Protein AF-A0A950TQR9-F1 (afdb_monomer_lite)

Secondary structure (DSSP, 8-state):
-HHHHHHHHHHHHHHHTT-SEEEEEE-PBPSSS-B--HHHHHHHHH-SSEEEEEE-

Sequence (56 aa):
KTSADAERAMVKEAKSGNYDLVVMGVKMRPGNKVFFGQSAAAIADRSPVSVLFVNS

Radius of gyration: 11.69 Å; chains: 1; bounding box: 25×18×33 Å

Foldseek 3Di:
DPLVVVLVVVQVCLVPVVHQEDEDEFEWDDDPDTDGDPSLVSNCVRHPHYYHYDYD

pLDDT: mean 87.79, std 9.28, range [51.41, 96.25]

Structure (mmCIF, N/CA/C/O backbone):
data_AF-A0A950TQR9-F1
#
_entry.id   AF-A0A950TQR9-F1
#
loop_
_atom_site.group_PDB
_atom_site.id
_atom_site.type_symbol
_atom_site.label_atom_id
_atom_site.label_alt_id
_atom_site.label_comp_id
_atom_site.label_asym_id
_atom_site.label_entity_id
_atom_site.label_seq_id
_atom_site.pdbx_PDB_ins_code
_atom_site.Cartn_x
_atom_site.Cartn_y
_atom_site.Cartn_z
_atom_site.occupancy
_atom_site.B_iso_or_equiv
_atom_site.a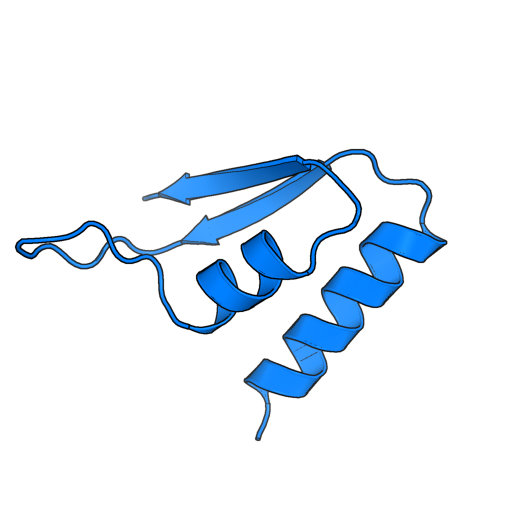uth_seq_id
_atom_site.auth_comp_id
_atom_site.auth_asym_id
_atom_site.auth_atom_id
_atom_site.pdbx_PDB_model_num
ATOM 1 N N . LYS A 1 1 ? 16.907 -6.552 4.288 1.00 51.41 1 LYS A N 1
ATOM 2 C CA . LYS A 1 1 ? 15.986 -6.643 5.452 1.00 51.41 1 LYS A CA 1
ATOM 3 C C . LYS A 1 1 ? 15.002 -5.466 5.526 1.00 51.41 1 LYS A C 1
ATOM 5 O O . LYS A 1 1 ? 13.978 -5.600 6.161 1.00 51.41 1 LYS A O 1
ATOM 10 N N . THR A 1 2 ? 15.264 -4.362 4.822 1.00 61.66 2 THR A N 1
ATOM 11 C CA . THR A 1 2 ? 14.599 -3.060 4.999 1.00 61.66 2 THR A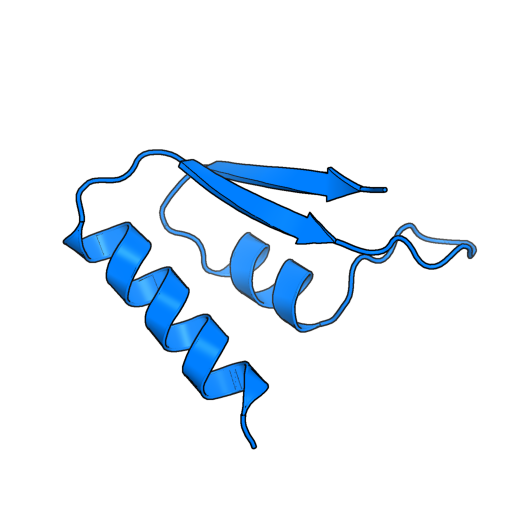 CA 1
ATOM 12 C C . THR A 1 2 ? 13.217 -2.902 4.340 1.00 61.66 2 THR A C 1
ATOM 14 O O . THR A 1 2 ? 12.448 -2.054 4.775 1.00 61.66 2 THR A O 1
ATOM 17 N N . SER A 1 3 ? 12.864 -3.680 3.306 1.00 68.69 3 SER A N 1
ATOM 18 C CA . SER A 1 3 ? 11.608 -3.457 2.559 1.00 68.69 3 SER A CA 1
ATOM 19 C C . SER A 1 3 ? 10.363 -3.987 3.278 1.00 68.69 3 SER A C 1
ATOM 21 O O . SER A 1 3 ? 9.346 -3.306 3.314 1.00 68.69 3 SER A O 1
ATOM 23 N N . ALA A 1 4 ? 10.454 -5.159 3.914 1.00 80.19 4 ALA A N 1
ATOM 24 C CA . ALA A 1 4 ? 9.317 -5.792 4.587 1.00 80.19 4 ALA A CA 1
ATOM 25 C C . ALA A 1 4 ? 8.847 -5.013 5.829 1.00 80.19 4 ALA A C 1
ATOM 27 O O . ALA A 1 4 ? 7.652 -4.967 6.122 1.00 80.19 4 ALA A O 1
ATOM 28 N N . ASP A 1 5 ? 9.782 -4.388 6.547 1.00 89.25 5 ASP A N 1
ATOM 29 C CA . ASP A 1 5 ? 9.458 -3.548 7.702 1.00 89.25 5 ASP A CA 1
ATOM 30 C C . ASP A 1 5 ? 8.783 -2.244 7.256 1.00 89.25 5 ASP A C 1
ATOM 32 O O . ASP A 1 5 ? 7.799 -1.823 7.865 1.00 89.25 5 ASP A O 1
ATOM 36 N N . ALA A 1 6 ? 9.235 -1.657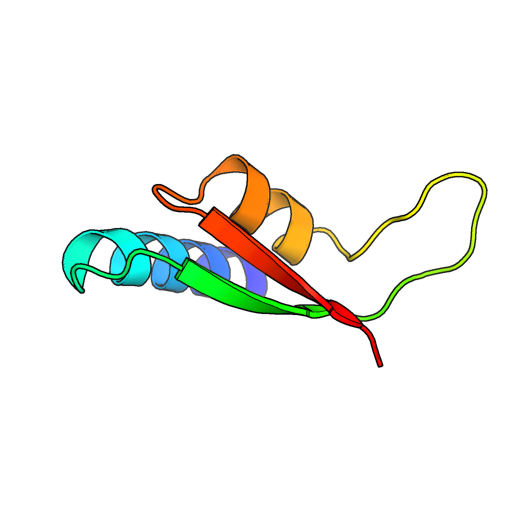 6.141 1.00 88.50 6 ALA A N 1
ATOM 37 C CA . ALA A 1 6 ? 8.602 -0.485 5.541 1.00 88.50 6 ALA A CA 1
ATOM 38 C C . ALA A 1 6 ? 7.173 -0.788 5.054 1.00 88.50 6 ALA A C 1
ATOM 40 O O . ALA A 1 6 ? 6.250 -0.041 5.365 1.00 88.50 6 ALA A O 1
ATOM 41 N N . GLU A 1 7 ? 6.962 -1.918 4.373 1.00 91.75 7 GLU A N 1
ATOM 42 C CA . GLU A 1 7 ? 5.631 -2.374 3.939 1.00 91.75 7 GLU A CA 1
ATOM 43 C C . GLU A 1 7 ? 4.664 -2.511 5.126 1.00 91.75 7 GLU A C 1
ATOM 45 O O . GLU A 1 7 ? 3.531 -2.031 5.079 1.00 91.75 7 GLU A O 1
ATOM 50 N N . ARG A 1 8 ? 5.116 -3.131 6.225 1.00 93.12 8 ARG A N 1
ATOM 51 C CA . ARG A 1 8 ? 4.311 -3.275 7.448 1.00 93.12 8 ARG A CA 1
ATOM 52 C C . ARG A 1 8 ? 3.998 -1.931 8.094 1.00 93.12 8 ARG A C 1
ATOM 54 O O . ARG A 1 8 ? 2.876 -1.746 8.561 1.00 93.12 8 ARG A O 1
ATOM 61 N N . ALA A 1 9 ? 4.964 -1.017 8.127 1.00 93.88 9 ALA A N 1
ATOM 62 C CA . ALA A 1 9 ? 4.760 0.323 8.662 1.00 93.88 9 ALA A CA 1
ATOM 63 C C . ALA A 1 9 ? 3.729 1.102 7.835 1.00 93.88 9 ALA A C 1
ATOM 65 O O . ALA A 1 9 ? 2.815 1.676 8.417 1.00 93.88 9 ALA A O 1
ATOM 66 N N . MET A 1 10 ? 3.804 1.043 6.502 1.00 92.25 10 MET A N 1
ATOM 67 C CA . MET A 1 10 ? 2.838 1.702 5.615 1.00 92.25 10 MET A CA 1
ATOM 68 C C . MET A 1 10 ? 1.420 1.157 5.793 1.00 92.25 10 MET A C 1
ATOM 70 O O . MET A 1 10 ? 0.482 1.935 5.931 1.00 92.25 10 MET A O 1
ATOM 74 N N . VAL A 1 11 ? 1.250 -0.168 5.842 1.00 93.25 11 VAL A N 1
ATOM 75 C CA . VAL A 1 11 ? -0.071 -0.788 6.057 1.00 93.25 11 VAL A CA 1
ATOM 76 C C . VAL A 1 11 ? -0.626 -0.444 7.441 1.00 93.25 11 VAL A C 1
ATOM 78 O O . VAL A 1 11 ? -1.819 -0.174 7.582 1.00 93.25 11 VAL A O 1
ATOM 81 N N . LYS A 1 12 ? 0.231 -0.432 8.472 1.00 94.62 12 LYS A N 1
ATOM 82 C CA . LYS A 1 12 ? -0.161 -0.020 9.823 1.00 94.62 12 LYS A CA 1
ATOM 83 C C . LYS A 1 12 ? -0.630 1.433 9.829 1.00 94.62 12 LYS A C 1
ATOM 85 O O . LYS A 1 12 ? -1.696 1.696 10.373 1.00 94.62 12 LYS A O 1
ATOM 90 N N . GLU A 1 13 ? 0.132 2.325 9.206 1.00 94.75 13 GLU A N 1
ATOM 91 C CA . GLU A 1 13 ? -0.174 3.753 9.146 1.00 94.75 13 GLU A CA 1
ATOM 92 C C . GLU A 1 13 ? -1.461 4.027 8.364 1.00 94.75 13 GLU A C 1
ATOM 94 O O . GLU A 1 13 ? -2.333 4.732 8.858 1.00 94.75 13 GLU A O 1
ATOM 99 N N . ALA A 1 14 ? -1.645 3.385 7.205 1.00 93.69 14 ALA A N 1
ATOM 100 C CA . ALA A 1 14 ? -2.885 3.466 6.431 1.00 93.69 14 ALA A CA 1
ATOM 101 C C . ALA A 1 14 ? -4.111 3.074 7.275 1.00 93.69 14 ALA A C 1
ATOM 103 O O . ALA A 1 14 ? -5.160 3.705 7.185 1.00 93.69 14 ALA A O 1
ATOM 104 N N . LYS A 1 15 ? -3.961 2.063 8.141 1.00 91.75 15 LYS A N 1
ATOM 105 C CA . LYS A 1 15 ? -5.023 1.607 9.042 1.00 91.75 15 LYS A CA 1
ATOM 106 C C . LYS A 1 15 ? -5.258 2.547 10.229 1.00 91.75 15 LYS A C 1
ATOM 108 O O . LYS A 1 15 ? -6.406 2.732 10.619 1.00 91.75 15 LYS A O 1
ATOM 113 N N . SER A 1 16 ? -4.206 3.074 10.857 1.00 93.88 16 SER A N 1
ATOM 114 C CA . SER A 1 16 ? -4.334 3.890 12.076 1.00 93.88 16 SER A CA 1
ATOM 115 C C . SER A 1 16 ? -4.604 5.366 11.809 1.00 93.88 16 SER A C 1
ATOM 117 O O . SER A 1 16 ? -5.202 6.023 12.654 1.00 93.88 16 SER A O 1
ATOM 119 N N . GLY A 1 17 ? -4.164 5.884 10.664 1.00 90.81 17 GLY A N 1
ATOM 120 C CA . GLY A 1 17 ? -4.238 7.303 10.321 1.00 90.81 17 GLY A CA 1
ATOM 121 C C . GLY A 1 17 ? -5.563 7.756 9.707 1.00 90.81 17 GLY A C 1
ATOM 122 O O . GLY A 1 17 ? -5.689 8.930 9.378 1.00 90.81 17 GLY A O 1
ATOM 123 N N . ASN A 1 18 ? -6.548 6.858 9.561 1.00 89.12 18 ASN A N 1
ATOM 124 C CA . ASN A 1 18 ? -7.838 7.138 8.914 1.00 89.12 18 ASN A CA 1
ATOM 125 C C . ASN A 1 18 ? -7.676 7.715 7.492 1.00 89.12 18 ASN A C 1
ATOM 127 O O . ASN A 1 18 ? -8.315 8.700 7.124 1.00 89.12 18 ASN A O 1
ATOM 131 N N . TYR A 1 19 ? -6.770 7.116 6.717 1.00 94.81 19 TYR A N 1
ATOM 132 C CA . TYR A 1 19 ? -6.540 7.457 5.317 1.00 94.81 19 TYR A CA 1
ATOM 133 C C . TYR A 1 19 ? -7.372 6.558 4.412 1.00 94.81 19 TYR A C 1
ATOM 135 O O . TYR A 1 19 ? -7.387 5.352 4.621 1.00 94.81 19 TYR A O 1
ATOM 143 N N . ASP A 1 20 ? -7.955 7.118 3.353 1.00 95.12 20 ASP A N 1
ATOM 144 C CA . ASP A 1 20 ? -8.736 6.357 2.364 1.00 95.12 20 ASP A CA 1
ATOM 145 C C . ASP A 1 20 ? -7.925 5.953 1.119 1.00 95.12 20 ASP A C 1
ATOM 147 O O . ASP A 1 20 ? -8.407 5.204 0.261 1.00 95.12 20 ASP A O 1
ATOM 151 N N . LEU A 1 21 ? -6.692 6.460 0.993 1.00 96.12 21 LEU A N 1
ATOM 152 C CA . LEU A 1 21 ? -5.856 6.270 -0.189 1.00 96.12 21 LEU A CA 1
ATOM 153 C C . LEU A 1 21 ? -4.367 6.195 0.157 1.00 96.12 21 LEU A C 1
ATOM 155 O O . LEU A 1 21 ? -3.809 7.096 0.781 1.00 96.12 21 LEU A O 1
ATOM 159 N N . VAL A 1 22 ? -3.705 5.156 -0.348 1.00 94.94 22 VAL A N 1
ATOM 160 C CA . VAL A 1 22 ? -2.244 5.055 -0.401 1.00 94.94 22 VAL A CA 1
ATOM 161 C C . VAL A 1 22 ? -1.774 5.417 -1.807 1.00 94.94 22 VAL A C 1
ATOM 163 O O . VAL A 1 22 ? -2.212 4.816 -2.787 1.00 94.94 22 VAL A O 1
ATOM 166 N N . VAL A 1 23 ? -0.847 6.371 -1.915 1.00 94.94 23 VAL A N 1
ATOM 167 C CA . VAL A 1 23 ? -0.205 6.736 -3.187 1.00 94.94 23 VAL A CA 1
ATOM 168 C C . VAL A 1 23 ? 1.230 6.230 -3.180 1.00 94.94 23 VAL A C 1
ATOM 170 O O . VAL A 1 23 ? 2.005 6.567 -2.286 1.00 94.94 23 VAL A O 1
ATOM 173 N N . MET A 1 24 ? 1.596 5.427 -4.179 1.00 92.44 24 MET A N 1
ATOM 174 C CA . MET A 1 24 ? 2.936 4.858 -4.284 1.00 92.44 24 MET A CA 1
ATOM 175 C C . MET A 1 24 ? 3.550 5.146 -5.652 1.00 92.44 24 MET A C 1
ATOM 177 O O . MET A 1 24 ? 3.020 4.750 -6.692 1.00 92.44 24 MET A O 1
ATOM 181 N N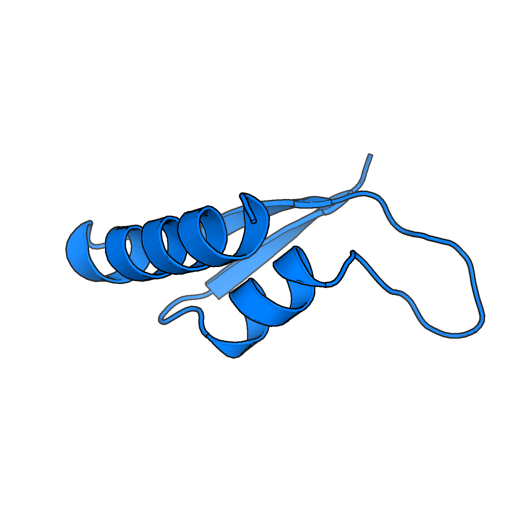 . GLY A 1 25 ? 4.705 5.812 -5.629 1.00 91.69 25 GLY A N 1
ATOM 182 C CA . GLY A 1 25 ? 5.574 5.924 -6.793 1.00 91.69 25 GLY A CA 1
ATOM 183 C C . GLY A 1 25 ? 6.162 4.559 -7.136 1.00 91.69 25 GLY A C 1
ATOM 184 O O . GLY A 1 25 ? 6.745 3.892 -6.279 1.00 91.69 25 GLY A O 1
ATOM 185 N N . VAL A 1 26 ? 6.006 4.135 -8.384 1.00 90.75 26 VAL A N 1
ATOM 186 C CA . VAL A 1 26 ? 6.503 2.851 -8.878 1.00 90.75 26 VAL A CA 1
ATOM 187 C C . VAL A 1 26 ? 7.311 3.047 -10.148 1.00 90.75 26 VAL A C 1
ATOM 189 O O . VAL A 1 26 ? 7.127 4.014 -10.880 1.00 90.75 26 VAL A O 1
ATOM 192 N N . LYS A 1 27 ? 8.202 2.095 -10.425 1.00 86.81 27 LYS A N 1
ATOM 193 C CA . LYS A 1 27 ? 8.890 2.006 -11.711 1.00 86.81 27 LYS A CA 1
ATOM 194 C C . LYS A 1 27 ? 8.432 0.749 -12.420 1.00 86.81 27 LYS A C 1
ATOM 196 O O . LYS A 1 27 ? 8.731 -0.362 -11.977 1.00 86.81 27 LYS A O 1
ATOM 201 N N . MET A 1 28 ? 7.706 0.926 -13.515 1.00 82.62 28 MET A N 1
ATOM 202 C CA . MET A 1 28 ? 7.263 -0.180 -14.346 1.00 82.62 28 MET A CA 1
ATOM 203 C C . MET A 1 28 ? 8.474 -0.862 -14.983 1.00 82.62 28 MET A C 1
ATOM 205 O O . MET A 1 28 ? 9.332 -0.207 -15.580 1.00 82.62 28 MET A O 1
ATOM 209 N N . ARG A 1 29 ? 8.545 -2.191 -14.871 1.00 78.00 29 ARG A N 1
ATOM 210 C CA . ARG A 1 29 ? 9.517 -2.978 -15.633 1.00 78.00 29 ARG A CA 1
ATOM 211 C C . ARG A 1 29 ? 8.827 -3.573 -16.863 1.00 78.00 29 ARG A C 1
ATOM 213 O O . ARG A 1 29 ? 7.881 -4.339 -16.683 1.00 78.00 29 ARG A O 1
ATOM 220 N N . PRO A 1 30 ? 9.250 -3.209 -18.088 1.00 70.69 30 PRO A N 1
ATOM 221 C CA . PRO A 1 30 ? 8.642 -3.736 -19.303 1.00 70.69 30 PRO A CA 1
ATOM 222 C C . PRO A 1 30 ? 8.869 -5.253 -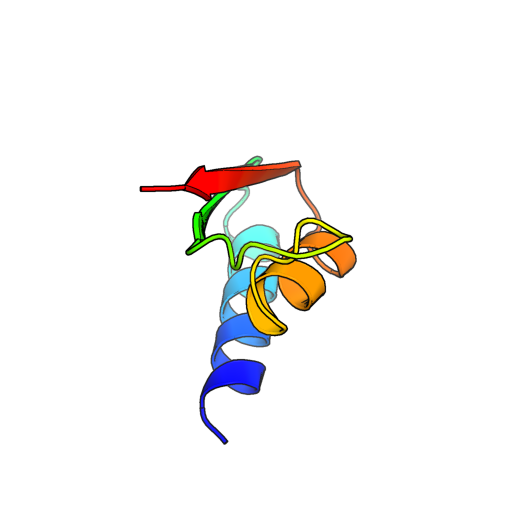19.418 1.00 70.69 30 PRO A C 1
ATOM 224 O O . PRO A 1 30 ? 9.937 -5.759 -19.075 1.00 70.69 30 PRO A O 1
ATOM 227 N N . GLY A 1 31 ? 7.845 -5.970 -19.883 1.00 75.50 31 GLY A N 1
ATOM 228 C CA . GLY A 1 31 ? 7.811 -7.426 -20.040 1.00 75.50 31 GLY A CA 1
ATOM 229 C C . GLY A 1 31 ? 6.394 -7.914 -20.371 1.00 75.50 31 GLY A C 1
ATOM 230 O O . GLY A 1 31 ? 5.473 -7.110 -20.479 1.00 75.50 31 GLY A O 1
ATOM 231 N N . ASN A 1 32 ? 6.195 -9.231 -20.495 1.00 73.69 32 ASN A N 1
ATOM 232 C CA . ASN A 1 32 ? 4.892 -9.822 -20.864 1.00 73.69 32 ASN A CA 1
ATOM 233 C C . ASN A 1 32 ? 3.776 -9.589 -19.826 1.00 73.69 32 ASN A C 1
ATOM 235 O O . ASN A 1 32 ? 2.604 -9.817 -20.116 1.00 73.69 32 ASN A O 1
ATOM 239 N N . LYS A 1 33 ? 4.130 -9.165 -18.607 1.00 76.00 33 LYS A N 1
ATOM 240 C CA . LYS A 1 33 ? 3.198 -8.720 -17.570 1.00 76.00 33 LYS A CA 1
ATOM 241 C C . LYS A 1 33 ? 3.730 -7.444 -16.941 1.00 76.00 33 LYS A C 1
ATOM 243 O O . LYS A 1 33 ? 4.915 -7.356 -16.624 1.00 76.00 33 LYS A O 1
ATOM 248 N N . VAL A 1 34 ? 2.835 -6.486 -16.731 1.00 76.25 34 VAL A N 1
ATOM 249 C CA . VAL A 1 34 ? 3.141 -5.261 -15.998 1.00 76.25 34 VAL A CA 1
ATOM 250 C C . VAL A 1 34 ? 3.448 -5.630 -14.547 1.00 76.25 34 VAL A C 1
ATOM 252 O O . VAL A 1 34 ? 2.614 -6.216 -13.859 1.00 76.25 34 VAL A O 1
ATOM 255 N N . PHE A 1 35 ? 4.662 -5.314 -14.095 1.00 80.06 35 PHE A N 1
ATOM 256 C CA . PHE A 1 35 ? 5.109 -5.564 -12.728 1.00 80.06 35 PHE A CA 1
ATOM 257 C C . PHE A 1 35 ? 5.789 -4.321 -12.149 1.00 80.06 35 PHE A C 1
ATOM 259 O O . PHE A 1 35 ? 6.705 -3.755 -12.752 1.00 80.06 35 PHE A O 1
ATOM 266 N N . PHE A 1 36 ? 5.344 -3.922 -10.957 1.00 83.12 36 PHE A N 1
ATOM 267 C CA . PHE A 1 36 ? 5.756 -2.691 -10.272 1.00 83.12 36 PHE A CA 1
ATOM 268 C C . PHE A 1 36 ? 6.709 -2.930 -9.088 1.00 83.12 36 PHE A C 1
ATOM 270 O O . PHE A 1 36 ? 7.060 -1.998 -8.369 1.00 83.12 36 PHE A O 1
ATOM 277 N N . GLY A 1 37 ? 7.157 -4.174 -8.891 1.00 85.62 37 GLY A N 1
ATOM 278 C CA . GLY A 1 37 ? 8.030 -4.569 -7.786 1.00 85.62 37 GLY A CA 1
ATOM 279 C C . GLY A 1 37 ? 7.300 -5.329 -6.676 1.00 85.62 37 GLY A C 1
ATOM 280 O O . GLY A 1 37 ? 6.081 -5.256 -6.539 1.00 85.62 37 GLY A O 1
ATOM 281 N N . GLN A 1 38 ? 8.072 -6.073 -5.878 1.00 87.88 38 GLN A N 1
ATOM 282 C CA . GLN A 1 38 ? 7.546 -6.937 -4.813 1.00 87.88 38 GLN A CA 1
ATOM 283 C C . GLN A 1 38 ? 6.837 -6.133 -3.717 1.00 87.88 38 GLN A C 1
ATOM 285 O O . GLN A 1 38 ? 5.764 -6.522 -3.274 1.00 87.88 38 GLN A O 1
ATOM 290 N N . SER A 1 39 ? 7.383 -4.975 -3.338 1.00 89.19 39 SER A N 1
ATOM 291 C CA . SER A 1 39 ? 6.778 -4.125 -2.308 1.00 89.19 39 SER A CA 1
ATOM 292 C C . SER A 1 39 ? 5.471 -3.476 -2.763 1.00 89.19 39 SER A C 1
ATOM 294 O O . SER A 1 39 ? 4.528 -3.416 -1.984 1.00 89.19 39 SER A O 1
ATOM 296 N N . ALA A 1 40 ? 5.380 -3.046 -4.027 1.00 90.19 40 ALA A N 1
ATOM 297 C CA . ALA A 1 40 ? 4.140 -2.502 -4.580 1.00 90.19 40 ALA A CA 1
ATOM 298 C C . ALA A 1 40 ? 3.029 -3.563 -4.598 1.00 90.19 40 ALA A C 1
ATOM 300 O O . ALA A 1 40 ? 1.915 -3.288 -4.163 1.00 90.19 40 ALA A O 1
ATOM 301 N N . ALA A 1 41 ? 3.356 -4.790 -5.018 1.00 89.50 41 ALA A N 1
ATOM 302 C CA . ALA A 1 41 ? 2.425 -5.915 -4.962 1.00 89.50 41 ALA A CA 1
ATOM 303 C C . ALA A 1 41 ? 1.994 -6.226 -3.518 1.00 89.50 41 ALA A C 1
ATOM 305 O O . ALA A 1 41 ? 0.805 -6.286 -3.231 1.00 89.50 41 ALA A O 1
ATOM 306 N N . ALA A 1 42 ? 2.946 -6.325 -2.585 1.00 92.19 42 ALA A N 1
ATOM 307 C CA . ALA A 1 42 ? 2.649 -6.615 -1.184 1.00 92.19 42 ALA A CA 1
ATOM 308 C C . ALA A 1 42 ? 1.782 -5.538 -0.510 1.00 92.19 42 ALA A C 1
ATOM 310 O O . ALA A 1 42 ? 0.949 -5.870 0.333 1.00 92.19 42 ALA A O 1
ATOM 311 N N . ILE A 1 43 ? 1.969 -4.261 -0.862 1.00 93.19 43 ILE A N 1
ATOM 312 C CA . ILE A 1 43 ? 1.128 -3.163 -0.370 1.00 93.19 43 ILE A CA 1
ATOM 313 C C . ILE A 1 43 ? -0.262 -3.233 -1.000 1.00 93.19 43 ILE A C 1
ATOM 315 O O . ILE A 1 43 ? -1.232 -3.142 -0.258 1.00 93.19 43 ILE A O 1
ATOM 319 N N . ALA A 1 44 ? -0.386 -3.450 -2.314 1.00 92.19 44 ALA A N 1
ATOM 320 C CA . ALA A 1 44 ? -1.696 -3.627 -2.950 1.00 92.19 44 ALA A CA 1
ATOM 321 C C . ALA A 1 44 ? -2.492 -4.785 -2.335 1.00 92.19 44 ALA A C 1
ATOM 323 O O . ALA A 1 44 ? -3.672 -4.619 -2.047 1.00 92.19 44 ALA A O 1
ATOM 324 N N . ASP A 1 45 ? -1.838 -5.917 -2.071 1.00 93.12 45 ASP A N 1
ATOM 325 C CA . ASP A 1 45 ? -2.494 -7.105 -1.517 1.00 93.12 45 ASP A CA 1
ATOM 326 C C . ASP A 1 45 ? -2.939 -6.926 -0.057 1.00 93.12 45 ASP A C 1
ATOM 328 O O . ASP A 1 45 ? -3.878 -7.581 0.395 1.00 93.12 45 ASP A O 1
ATOM 332 N N . ARG A 1 46 ? -2.240 -6.087 0.718 1.00 94.50 46 ARG A N 1
ATOM 333 C CA . ARG A 1 46 ? -2.449 -5.950 2.173 1.00 94.50 46 ARG A CA 1
ATOM 334 C C . ARG A 1 46 ? -3.081 -4.628 2.589 1.00 94.50 46 ARG A C 1
ATOM 336 O O . ARG A 1 46 ? -3.385 -4.466 3.772 1.00 94.50 46 ARG A O 1
ATOM 343 N N . SER A 1 47 ? -3.212 -3.675 1.670 1.00 94.06 47 SER A N 1
ATOM 344 C CA . SER A 1 47 ? -3.734 -2.351 1.985 1.00 94.06 47 SER A CA 1
ATOM 345 C C . SER A 1 47 ? -5.185 -2.461 2.458 1.00 94.06 47 SER A C 1
ATOM 347 O O . SER A 1 47 ? -5.997 -3.105 1.794 1.00 94.06 47 SER A O 1
ATOM 349 N N . PRO A 1 48 ? -5.544 -1.827 3.588 1.00 94.12 48 PRO A N 1
ATOM 350 C CA . PRO A 1 48 ? -6.930 -1.769 4.040 1.00 94.12 48 PRO A CA 1
ATOM 351 C C . PRO A 1 48 ? -7.779 -0.801 3.203 1.00 94.12 48 PRO A C 1
ATOM 353 O O . PRO A 1 48 ? -8.997 -0.787 3.351 1.00 94.12 48 PRO A O 1
ATOM 356 N N . VAL A 1 49 ? -7.140 0.019 2.361 1.00 95.56 49 VAL A N 1
ATOM 357 C CA . VAL A 1 49 ? -7.768 1.080 1.566 1.00 95.56 49 VAL A CA 1
ATOM 358 C C . VAL A 1 49 ? -7.251 1.094 0.131 1.00 95.56 49 VAL A C 1
ATOM 360 O O . VAL A 1 49 ? -6.339 0.342 -0.223 1.00 95.56 49 VAL A O 1
ATOM 363 N N . SER A 1 50 ? -7.832 1.956 -0.704 1.00 96.25 50 SER A N 1
ATOM 364 C CA . SER A 1 50 ? -7.473 2.068 -2.119 1.00 96.25 50 SER A CA 1
ATOM 365 C C . SER A 1 50 ? -5.984 2.375 -2.305 1.00 96.25 50 SER A C 1
ATOM 367 O O . SER A 1 50 ? -5.380 3.099 -1.510 1.00 96.25 50 SER A O 1
ATOM 369 N N . VAL A 1 51 ? -5.388 1.846 -3.378 1.00 95.12 51 VAL A N 1
ATOM 370 C CA . VAL A 1 51 ? -3.979 2.079 -3.726 1.00 95.12 51 VAL A CA 1
ATOM 371 C C . VAL A 1 51 ? -3.888 2.664 -5.131 1.00 95.12 51 VAL A C 1
ATOM 373 O O . VAL A 1 51 ? -4.389 2.073 -6.087 1.00 95.12 51 VAL A O 1
ATOM 376 N N . LEU A 1 52 ? -3.224 3.813 -5.260 1.00 95.12 52 LEU A N 1
ATOM 377 C CA . LEU A 1 52 ? -2.904 4.450 -6.535 1.00 95.12 52 LEU A CA 1
ATOM 378 C C . LEU A 1 52 ? -1.409 4.309 -6.831 1.00 95.12 52 LEU A C 1
ATOM 380 O O . LEU A 1 52 ? -0.562 4.831 -6.101 1.00 95.12 52 LEU A O 1
ATOM 384 N N . PHE A 1 53 ? -1.092 3.644 -7.941 1.00 92.56 53 PHE A N 1
ATOM 385 C CA . PHE A 1 53 ? 0.268 3.554 -8.461 1.00 92.56 53 PHE A CA 1
ATOM 386 C C . 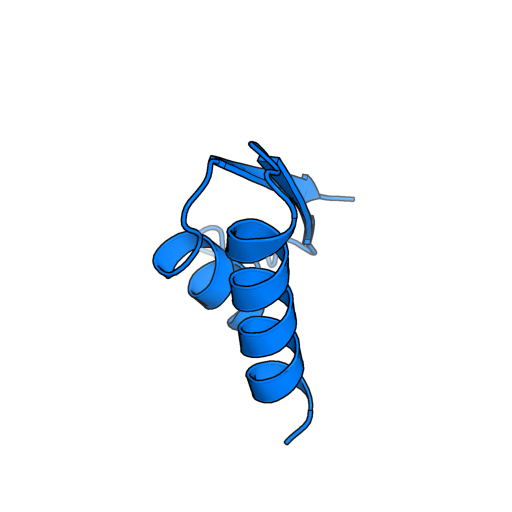PHE A 1 53 ? 0.548 4.672 -9.458 1.00 92.56 53 PHE A C 1
ATOM 388 O O . PHE A 1 53 ? -0.152 4.814 -10.459 1.00 92.56 53 PHE A O 1
ATOM 395 N N . VAL A 1 54 ? 1.607 5.436 -9.197 1.00 93.19 54 VAL A N 1
ATOM 396 C CA . VAL A 1 54 ? 2.072 6.516 -10.071 1.00 93.19 54 VAL A CA 1
ATOM 397 C C . VAL A 1 54 ? 3.396 6.091 -10.688 1.00 93.19 54 VAL A C 1
ATOM 399 O O . VAL A 1 54 ? 4.362 5.843 -9.970 1.00 93.19 54 VAL A O 1
ATOM 402 N N . ASN A 1 55 ? 3.436 5.978 -12.015 1.00 88.56 55 ASN A N 1
ATOM 403 C CA . ASN A 1 55 ? 4.639 5.612 -12.758 1.00 88.56 55 ASN A CA 1
ATOM 404 C C . ASN A 1 55 ? 5.240 6.840 -13.456 1.00 88.56 55 ASN A C 1
ATOM 406 O O . ASN A 1 55 ? 4.501 7.618 -14.058 1.00 88.56 55 ASN A O 1
ATOM 410 N N . SER A 1 56 ? 6.569 6.959 -13.406 1.00 77.88 56 SER A N 1
ATOM 411 C CA . SER A 1 56 ? 7.376 7.980 -14.095 1.00 77.88 56 SER A CA 1
ATOM 412 C C . SER A 1 56 ? 8.430 7.341 -14.988 1.00 77.88 56 SER A C 1
ATOM 414 O O . SER A 1 56 ? 9.131 6.433 -14.473 1.00 77.88 56 SER A O 1
#